Protein AF-A0A940ZGW1-F1 (afdb_monomer_lite)

pLDDT: mean 93.67, std 5.03, range [68.0, 98.69]

Radius of gyration: 16.58 Å; chains: 1; bounding box: 43×30×49 Å

Structure (mmCIF, N/CA/C/O backbone):
data_AF-A0A940ZGW1-F1
#
_entry.id   AF-A0A940ZGW1-F1
#
loop_
_atom_site.group_PDB
_atom_site.id
_atom_site.type_symbol
_atom_site.label_atom_id
_atom_site.label_alt_id
_atom_site.label_comp_id
_atom_site.label_asym_id
_atom_site.label_entity_id
_atom_site.label_seq_id
_atom_site.pdbx_PDB_ins_code
_atom_site.Cartn_x
_atom_site.Cartn_y
_atom_site.Cartn_z
_atom_site.occupancy
_atom_site.B_iso_or_equiv
_atom_site.auth_seq_id
_atom_site.auth_comp_id
_atom_site.auth_asym_id
_atom_site.auth_atom_id
_atom_site.pdbx_PDB_model_num
ATOM 1 N N . PHE A 1 1 ? 9.839 -11.900 -11.921 1.00 88.19 1 PHE A N 1
ATOM 2 C CA . PHE A 1 1 ? 10.481 -12.853 -12.839 1.00 88.19 1 PHE A CA 1
ATOM 3 C C . PHE A 1 1 ? 10.650 -12.202 -14.204 1.00 88.19 1 PHE A C 1
ATOM 5 O O . PHE A 1 1 ? 9.856 -11.330 -14.540 1.00 88.19 1 PHE A O 1
ATOM 12 N N . TYR A 1 2 ? 11.668 -12.594 -14.965 1.00 87.88 2 TYR A N 1
ATOM 13 C CA . TYR A 1 2 ? 11.857 -12.243 -16.372 1.00 87.88 2 TYR A CA 1
ATOM 14 C C . TYR A 1 2 ? 12.170 -13.531 -17.136 1.00 87.88 2 TYR A C 1
ATOM 16 O O . TYR A 1 2 ? 13.106 -14.232 -16.772 1.00 87.88 2 TYR A O 1
ATOM 24 N N . GLN A 1 3 ? 11.355 -13.870 -18.140 1.00 87.94 3 GLN A N 1
ATOM 25 C CA . GLN A 1 3 ? 11.478 -15.125 -18.903 1.00 87.94 3 GLN A CA 1
ATOM 26 C C . GLN A 1 3 ? 11.541 -16.389 -18.020 1.00 87.94 3 GLN A C 1
ATOM 28 O O . GLN A 1 3 ? 12.291 -17.315 -18.296 1.00 87.94 3 GLN A O 1
ATOM 33 N N . GLY A 1 4 ? 10.751 -16.420 -16.942 1.00 89.44 4 GLY A N 1
ATOM 34 C CA . GLY A 1 4 ? 10.716 -17.542 -15.996 1.00 89.44 4 GLY A CA 1
ATOM 35 C C . GLY A 1 4 ? 11.780 -17.493 -14.896 1.00 89.44 4 GLY A C 1
ATOM 36 O O . GLY A 1 4 ? 11.639 -18.198 -13.906 1.00 89.44 4 GLY A O 1
ATOM 37 N N . GLU A 1 5 ? 12.770 -16.603 -14.996 1.00 91.25 5 GLU A N 1
ATOM 38 C CA . GLU A 1 5 ? 13.859 -16.489 -14.022 1.00 91.25 5 GLU A CA 1
ATOM 39 C C . GLU A 1 5 ? 13.602 -15.395 -12.980 1.00 91.25 5 GLU A C 1
ATOM 41 O O . GLU A 1 5 ? 13.068 -14.317 -13.280 1.00 91.25 5 GLU A O 1
ATOM 46 N N . GLU A 1 6 ? 13.961 -15.655 -11.722 1.00 92.88 6 GLU A N 1
ATOM 47 C CA . GLU A 1 6 ? 13.802 -14.675 -10.649 1.00 92.88 6 GLU A CA 1
ATOM 48 C C . GLU A 1 6 ? 14.800 -13.520 -10.813 1.00 92.88 6 GLU A C 1
ATOM 50 O O . GLU A 1 6 ? 15.991 -13.705 -11.062 1.00 92.88 6 GLU A O 1
ATOM 55 N N . ILE A 1 7 ? 14.323 -12.289 -10.621 1.00 92.62 7 ILE A N 1
ATOM 56 C CA . ILE A 1 7 ? 15.190 -11.109 -10.632 1.00 92.62 7 ILE A CA 1
ATOM 57 C C . ILE A 1 7 ? 15.774 -10.943 -9.230 1.00 92.62 7 ILE A C 1
ATOM 59 O O . ILE A 1 7 ? 15.193 -10.276 -8.379 1.00 92.62 7 ILE A O 1
ATOM 63 N N . THR A 1 8 ? 16.935 -11.545 -8.998 1.00 93.19 8 THR A N 1
ATOM 64 C CA . THR A 1 8 ? 17.619 -11.537 -7.692 1.00 93.19 8 THR A CA 1
ATOM 65 C C . THR A 1 8 ? 18.518 -10.314 -7.489 1.00 93.19 8 THR A C 1
ATOM 67 O O . THR A 1 8 ? 18.792 -9.897 -6.362 1.00 93.19 8 THR A O 1
ATOM 70 N N . HIS A 1 9 ? 18.967 -9.688 -8.581 1.00 95.81 9 HIS A N 1
ATOM 71 C CA . HIS A 1 9 ? 19.810 -8.499 -8.525 1.00 95.81 9 HIS A CA 1
ATOM 72 C C . HIS A 1 9 ? 19.009 -7.303 -8.008 1.00 95.81 9 HIS A C 1
ATOM 74 O O . HIS A 1 9 ? 18.216 -6.701 -8.734 1.00 95.81 9 HIS A O 1
ATOM 80 N N . ARG A 1 10 ? 19.272 -6.909 -6.756 1.00 95.38 10 ARG A N 1
ATOM 81 C CA . ARG A 1 10 ? 18.545 -5.837 -6.058 1.00 95.38 10 ARG A CA 1
ATOM 82 C C . ARG A 1 10 ? 18.413 -4.557 -6.884 1.00 95.38 10 ARG A C 1
ATOM 84 O O . ARG A 1 10 ? 17.321 -4.020 -6.989 1.00 95.38 10 ARG A O 1
ATOM 91 N N . ARG A 1 11 ? 19.497 -4.059 -7.493 1.00 96.25 11 ARG A N 1
ATOM 92 C CA . ARG A 1 11 ? 19.443 -2.820 -8.298 1.00 96.25 11 ARG A CA 1
ATOM 93 C C . ARG A 1 11 ? 18.461 -2.933 -9.466 1.00 96.25 11 ARG A C 1
ATOM 95 O O . ARG A 1 11 ? 17.688 -2.007 -9.682 1.00 96.25 11 ARG A O 1
ATOM 102 N N . THR A 1 12 ? 18.457 -4.068 -10.159 1.00 95.00 12 THR A N 1
ATOM 103 C CA . THR A 1 12 ? 17.532 -4.358 -11.262 1.00 95.00 12 THR A CA 1
ATOM 104 C C . THR A 1 12 ? 16.092 -4.434 -10.766 1.00 95.00 12 THR A C 1
ATOM 106 O O . THR A 1 12 ? 15.214 -3.779 -11.319 1.00 95.00 12 THR A O 1
ATOM 109 N N . TYR A 1 13 ? 15.857 -5.159 -9.670 1.00 95.25 13 TYR A N 1
ATOM 110 C CA . TYR A 1 13 ? 14.538 -5.261 -9.049 1.00 95.25 13 TYR A CA 1
ATOM 111 C C . TYR A 1 13 ? 13.961 -3.889 -8.663 1.00 95.25 13 TYR A C 1
ATOM 113 O O . TYR A 1 13 ? 12.811 -3.579 -8.983 1.00 95.25 13 TYR A O 1
ATOM 121 N N . LEU A 1 14 ? 14.770 -3.049 -8.009 1.00 96.38 14 LEU A N 1
ATOM 122 C CA . LEU A 1 14 ? 14.368 -1.702 -7.606 1.00 96.38 14 LEU A CA 1
ATOM 123 C C . LEU A 1 14 ? 14.122 -0.805 -8.819 1.00 96.38 14 LEU A C 1
ATOM 125 O O . LEU A 1 14 ? 13.129 -0.082 -8.843 1.00 96.38 14 LEU A O 1
ATOM 129 N N . LEU A 1 15 ? 14.995 -0.864 -9.831 1.00 95.62 15 LEU A N 1
ATOM 130 C CA . LEU A 1 15 ? 14.827 -0.113 -11.073 1.00 95.62 15 LEU A CA 1
ATOM 131 C C . LEU A 1 15 ? 13.479 -0.439 -11.721 1.00 95.62 15 LEU A C 1
ATOM 133 O O . LEU A 1 15 ? 12.728 0.477 -12.044 1.00 95.62 15 LEU A O 1
ATOM 137 N N . TYR A 1 16 ? 13.152 -1.722 -11.872 1.00 95.31 16 TYR A N 1
ATOM 138 C CA . TYR A 1 16 ? 11.902 -2.133 -12.505 1.00 95.31 16 TYR A CA 1
ATOM 139 C C . TYR A 1 16 ? 10.687 -1.754 -11.663 1.00 95.31 16 TYR A C 1
ATOM 141 O O . TYR A 1 16 ? 9.755 -1.143 -12.176 1.00 95.31 16 TYR A O 1
ATOM 149 N N . SER A 1 17 ? 10.723 -2.024 -10.358 1.00 95.12 17 SER A N 1
ATOM 150 C CA . SER A 1 17 ? 9.599 -1.725 -9.461 1.00 95.12 17 SER A CA 1
ATOM 151 C C . SER A 1 17 ? 9.279 -0.225 -9.401 1.00 95.12 17 SER A C 1
ATOM 153 O O . SER A 1 17 ? 8.115 0.159 -9.314 1.00 95.12 17 SER A O 1
ATOM 155 N N . ARG A 1 18 ? 10.294 0.644 -9.495 1.00 95.75 18 ARG A N 1
ATOM 156 C CA . ARG A 1 18 ? 10.115 2.108 -9.482 1.00 95.75 18 ARG A CA 1
ATOM 157 C C . ARG A 1 18 ? 9.602 2.679 -10.800 1.00 95.75 18 ARG A C 1
ATOM 159 O O . ARG A 1 18 ? 9.078 3.785 -10.806 1.00 95.75 18 ARG A O 1
ATOM 166 N N . ASN A 1 19 ? 9.757 1.944 -11.897 1.00 96.31 19 ASN A N 1
ATOM 167 C CA . ASN A 1 19 ? 9.385 2.382 -13.243 1.00 96.31 19 ASN A CA 1
ATOM 168 C C . ASN A 1 19 ? 8.120 1.684 -13.767 1.00 96.31 19 ASN A C 1
ATOM 170 O O . ASN A 1 19 ? 7.855 1.670 -14.972 1.00 96.31 19 ASN A O 1
ATOM 174 N N . LEU A 1 20 ? 7.324 1.111 -12.862 1.00 96.56 20 LEU A N 1
ATOM 175 C CA . LEU A 1 20 ? 5.986 0.647 -13.189 1.00 96.56 20 LEU A CA 1
ATOM 176 C C . LEU A 1 20 ? 5.066 1.840 -13.480 1.00 96.56 20 LEU A C 1
ATOM 178 O O . LEU A 1 20 ? 5.086 2.861 -12.794 1.00 96.56 20 LEU A O 1
ATOM 182 N N . THR A 1 21 ? 4.222 1.698 -14.493 1.00 95.94 21 THR A N 1
ATOM 183 C CA . THR A 1 21 ? 3.215 2.676 -14.910 1.00 95.94 21 THR A CA 1
ATOM 184 C C . THR A 1 21 ? 1.953 1.959 -15.388 1.00 95.94 21 THR A C 1
ATOM 186 O O . THR A 1 21 ? 1.945 0.739 -15.554 1.00 95.94 21 THR A O 1
ATOM 189 N N . LEU A 1 22 ? 0.872 2.706 -15.586 1.00 94.38 22 LEU A N 1
ATOM 190 C CA . LEU A 1 22 ? -0.337 2.204 -16.226 1.00 94.38 22 LEU A CA 1
ATOM 191 C C . LEU A 1 22 ? -0.477 2.837 -17.607 1.00 94.38 22 LEU A C 1
ATOM 193 O O . LEU A 1 22 ? -0.156 4.010 -17.799 1.00 94.38 22 LEU A O 1
ATOM 197 N N . ASP A 1 23 ? -0.982 2.075 -18.568 1.00 92.50 23 ASP A N 1
ATOM 198 C CA . ASP A 1 23 ? -1.415 2.650 -19.838 1.00 92.50 23 ASP A CA 1
ATOM 199 C C . ASP A 1 23 ? -2.794 3.326 -19.729 1.00 92.50 23 ASP A C 1
ATOM 201 O O . ASP A 1 23 ? -3.467 3.262 -18.699 1.00 92.50 23 ASP A O 1
ATOM 205 N N . GLY A 1 24 ? -3.261 3.940 -20.822 1.00 89.69 24 GLY A N 1
ATOM 206 C CA . GLY A 1 24 ? -4.580 4.588 -20.875 1.00 89.69 24 GLY A CA 1
ATOM 207 C C . GLY A 1 24 ? -5.779 3.646 -20.682 1.00 89.69 24 GLY A C 1
ATOM 208 O O . GLY A 1 24 ? -6.912 4.111 -20.626 1.00 89.69 24 GLY A O 1
ATOM 209 N N . LYS A 1 25 ? -5.551 2.329 -20.589 1.00 91.38 25 LYS A N 1
ATOM 210 C CA . LYS A 1 25 ? -6.560 1.303 -20.291 1.00 91.38 25 LYS A CA 1
ATOM 211 C C . LYS A 1 25 ? -6.369 0.691 -18.895 1.00 91.38 25 LYS A C 1
ATOM 213 O O . LYS A 1 25 ? -7.050 -0.277 -18.573 1.00 91.38 25 LYS A O 1
ATOM 218 N N . GLY A 1 26 ? -5.452 1.219 -18.080 1.00 89.38 26 GLY A N 1
ATOM 219 C CA . GLY A 1 26 ? -5.166 0.724 -16.733 1.00 89.38 26 GLY A CA 1
ATOM 220 C C . GLY A 1 26 ? -4.325 -0.556 -16.684 1.00 89.38 26 GLY A C 1
ATOM 221 O O . GLY A 1 26 ? -4.274 -1.200 -15.639 1.00 89.38 26 GLY A O 1
ATOM 222 N N . ARG A 1 27 ? -3.675 -0.957 -17.784 1.00 92.25 27 ARG A N 1
ATOM 223 C CA . ARG A 1 27 ? -2.804 -2.145 -17.821 1.00 92.25 27 ARG A CA 1
ATOM 224 C C . ARG A 1 27 ? -1.410 -1.796 -17.317 1.00 92.25 27 ARG A C 1
ATOM 226 O O . ARG A 1 27 ? -0.873 -0.752 -17.680 1.00 92.25 27 ARG A O 1
ATOM 233 N N . LEU A 1 28 ? -0.822 -2.689 -16.523 1.00 95.38 28 LEU A N 1
ATOM 234 C CA . LEU A 1 28 ? 0.498 -2.488 -15.937 1.00 95.38 28 LEU A CA 1
ATOM 235 C C . LEU A 1 28 ? 1.614 -2.640 -16.972 1.00 95.38 28 LEU A C 1
ATOM 237 O O . LEU A 1 28 ? 1.702 -3.646 -17.683 1.00 95.38 28 LEU A O 1
ATOM 241 N N . LEU A 1 29 ? 2.488 -1.642 -17.006 1.00 96.19 29 LEU A N 1
ATOM 242 C CA . LEU A 1 29 ? 3.665 -1.581 -17.856 1.00 96.19 29 LEU A CA 1
ATOM 243 C C . LEU A 1 29 ? 4.905 -1.279 -17.015 1.00 96.19 29 LEU A C 1
ATOM 245 O O . LEU A 1 29 ? 4.830 -0.543 -16.036 1.00 96.19 29 LEU A O 1
ATOM 249 N N . LEU A 1 30 ? 6.054 -1.782 -17.442 1.00 96.12 30 LEU A N 1
ATOM 250 C CA . LEU A 1 30 ? 7.362 -1.257 -17.065 1.00 96.12 30 LEU A CA 1
ATOM 251 C C . LEU A 1 30 ? 7.826 -0.326 -18.188 1.00 96.12 30 LEU A C 1
ATOM 253 O O . LEU A 1 30 ? 7.878 -0.753 -19.341 1.00 96.12 30 LEU A O 1
ATOM 257 N N . ARG A 1 31 ? 8.165 0.926 -17.858 1.00 95.88 31 ARG A N 1
ATOM 258 C CA . ARG A 1 31 ? 8.658 1.924 -18.821 1.00 95.88 31 ARG A CA 1
ATOM 259 C C . ARG A 1 31 ? 10.069 2.378 -18.463 1.00 95.88 31 ARG A C 1
ATOM 261 O O . ARG A 1 31 ? 10.263 3.037 -17.448 1.00 95.88 31 ARG A O 1
ATOM 268 N N . LEU A 1 32 ? 11.045 2.094 -19.321 1.00 94.31 32 LEU A N 1
ATOM 269 C CA . LEU A 1 32 ? 12.434 2.533 -19.166 1.00 94.31 32 LEU A CA 1
ATOM 270 C C . LEU A 1 32 ? 12.840 3.385 -20.371 1.00 9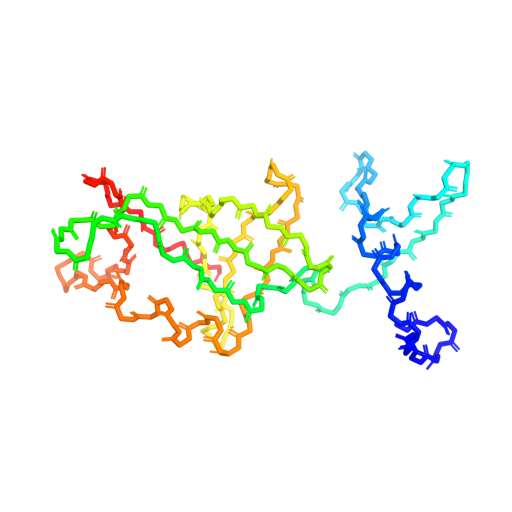4.31 32 LEU A C 1
ATOM 272 O O . LEU A 1 32 ? 13.138 2.882 -21.452 1.00 94.31 32 LEU A O 1
ATOM 276 N N . GLY A 1 33 ? 12.831 4.708 -20.200 1.00 91.25 33 GLY A N 1
ATOM 277 C CA . GLY A 1 33 ? 13.078 5.633 -21.306 1.00 91.25 33 GLY A CA 1
ATOM 278 C C . GLY A 1 33 ? 12.022 5.484 -22.405 1.00 91.25 33 GLY A C 1
ATOM 279 O O . GLY A 1 33 ? 10.861 5.824 -22.188 1.00 91.25 33 GLY A O 1
ATOM 280 N N . LYS A 1 34 ? 12.433 4.997 -23.583 1.00 91.38 34 LYS A N 1
ATOM 281 C CA . LYS A 1 34 ? 11.542 4.736 -24.731 1.00 91.38 34 LYS A CA 1
ATOM 282 C C . LYS A 1 34 ? 11.028 3.294 -24.788 1.00 91.38 34 LYS A C 1
ATOM 284 O O . LYS A 1 34 ? 10.175 2.999 -25.618 1.00 91.38 34 LYS A O 1
ATOM 289 N N . GLU A 1 35 ? 11.564 2.405 -23.956 1.00 92.94 35 GLU A N 1
ATOM 290 C CA . GLU A 1 35 ? 11.172 1.000 -23.928 1.00 92.94 35 GLU A CA 1
ATOM 291 C C . GLU A 1 35 ? 9.984 0.797 -22.990 1.00 92.94 35 GLU A C 1
ATOM 293 O O . GLU A 1 35 ? 9.951 1.330 -21.878 1.00 92.94 35 GLU A O 1
ATOM 298 N N . GLU A 1 36 ? 9.017 -0.002 -23.436 1.00 94.31 36 GLU A N 1
ATOM 299 C CA . GLU A 1 36 ? 7.855 -0.399 -22.648 1.00 94.31 36 GLU A CA 1
ATOM 300 C C . GLU A 1 36 ? 7.625 -1.902 -22.774 1.00 94.31 36 GLU A C 1
ATOM 302 O O . GLU A 1 36 ? 7.626 -2.452 -23.878 1.00 94.31 36 GLU A O 1
ATOM 307 N N . CYS A 1 37 ? 7.366 -2.569 -21.652 1.00 93.38 37 CYS A N 1
ATOM 308 C CA . CYS A 1 37 ? 6.932 -3.960 -21.649 1.00 93.38 37 CYS A CA 1
ATOM 309 C C . CYS A 1 37 ? 5.752 -4.172 -20.699 1.00 93.38 37 CYS A C 1
ATOM 311 O O . CYS A 1 37 ? 5.596 -3.477 -19.694 1.00 93.38 37 CYS A O 1
ATOM 313 N N . ARG A 1 38 ? 4.885 -5.131 -21.039 1.00 93.75 38 ARG A N 1
ATOM 314 C CA . ARG A 1 38 ? 3.765 -5.512 -20.173 1.00 93.75 38 ARG A CA 1
ATOM 315 C C . ARG A 1 38 ? 4.279 -6.302 -18.983 1.00 93.75 38 ARG A C 1
ATOM 317 O O . ARG A 1 38 ? 5.151 -7.152 -19.137 1.00 93.75 38 ARG A O 1
ATOM 324 N N . VAL A 1 39 ? 3.691 -6.033 -17.824 1.00 94.56 39 VAL A N 1
ATOM 325 C CA . VAL A 1 39 ? 4.012 -6.735 -16.584 1.00 94.56 39 VAL A CA 1
ATOM 326 C C . VAL A 1 39 ? 2.762 -7.439 -16.088 1.00 94.56 39 VAL A C 1
ATOM 328 O O . VAL A 1 39 ? 1.711 -6.822 -15.915 1.00 94.56 39 VAL A O 1
ATOM 331 N N . GLU A 1 40 ? 2.890 -8.737 -15.856 1.00 92.88 40 GLU A N 1
ATOM 332 C CA . GLU A 1 40 ? 1.863 -9.536 -15.201 1.00 92.88 40 GLU A CA 1
ATOM 333 C C . GLU A 1 40 ? 2.071 -9.504 -13.687 1.00 92.88 40 GLU A C 1
ATOM 335 O O . GLU A 1 40 ? 3.201 -9.495 -13.193 1.00 92.88 40 GLU A O 1
ATOM 340 N N . VAL A 1 41 ? 0.966 -9.457 -12.946 1.00 91.56 41 VAL A N 1
ATOM 341 C CA . VAL A 1 41 ? 0.959 -9.398 -11.484 1.00 91.56 41 VAL A CA 1
ATOM 342 C C . VAL A 1 41 ? -0.048 -10.403 -10.965 1.00 91.56 41 VAL A C 1
ATOM 344 O O . VAL A 1 41 ? -1.204 -10.386 -11.375 1.00 91.56 41 VAL A O 1
ATOM 347 N N . GLU A 1 42 ? 0.392 -11.240 -10.031 1.00 89.69 42 GLU A N 1
ATOM 348 C CA . GLU A 1 42 ? -0.465 -12.251 -9.407 1.00 89.69 42 GLU A CA 1
ATOM 349 C C . GLU A 1 42 ? -1.495 -11.646 -8.440 1.00 89.69 42 GLU A C 1
ATOM 351 O O . GLU A 1 42 ? -2.621 -12.126 -8.362 1.00 89.69 42 GLU A O 1
ATOM 356 N N . ASP A 1 43 ? -1.114 -10.604 -7.692 1.00 92.25 43 ASP A N 1
ATOM 357 C CA . ASP A 1 43 ? -1.950 -10.003 -6.641 1.00 92.25 43 ASP A CA 1
ATOM 358 C C . ASP A 1 43 ? -1.883 -8.466 -6.663 1.00 92.25 43 ASP A C 1
ATOM 360 O O . ASP A 1 43 ? -2.807 -7.787 -7.109 1.00 92.25 43 ASP A O 1
ATOM 364 N N . ALA A 1 44 ? -0.748 -7.894 -6.250 1.00 94.44 44 ALA A N 1
ATOM 365 C CA . ALA A 1 44 ? -0.520 -6.453 -6.272 1.00 94.44 44 ALA A CA 1
ATOM 366 C C . ALA A 1 44 ? 0.907 -6.126 -6.740 1.00 94.44 44 ALA A C 1
ATOM 368 O O . ALA A 1 44 ? 1.844 -6.827 -6.347 1.00 94.44 44 ALA A O 1
ATOM 369 N N . PRO A 1 45 ? 1.098 -5.062 -7.547 1.00 95.56 45 PRO A N 1
ATOM 370 C CA . PRO A 1 45 ? 2.419 -4.668 -8.044 1.00 95.56 45 PRO A CA 1
ATOM 371 C C . PRO A 1 45 ? 3.347 -4.179 -6.927 1.00 95.56 45 PRO A C 1
ATOM 373 O O . PRO A 1 45 ? 4.567 -4.279 -7.049 1.00 95.56 45 PRO A O 1
ATOM 376 N N . TYR A 1 46 ? 2.770 -3.674 -5.833 1.00 97.94 46 TYR A N 1
ATOM 377 C CA . TYR A 1 46 ? 3.508 -3.206 -4.667 1.00 97.94 46 TYR A CA 1
ATOM 378 C C . TYR A 1 46 ? 3.154 -4.004 -3.417 1.00 97.94 46 TYR A C 1
ATOM 380 O O . TYR A 1 46 ? 2.030 -4.481 -3.232 1.00 97.94 46 TYR A O 1
ATOM 388 N N . ILE A 1 47 ? 4.138 -4.113 -2.528 1.00 98.00 47 ILE A N 1
ATOM 389 C CA . ILE A 1 47 ? 3.995 -4.742 -1.219 1.00 98.00 47 ILE A CA 1
ATOM 390 C C . ILE A 1 47 ? 4.447 -3.744 -0.159 1.00 98.00 47 ILE A C 1
ATOM 392 O O . ILE A 1 47 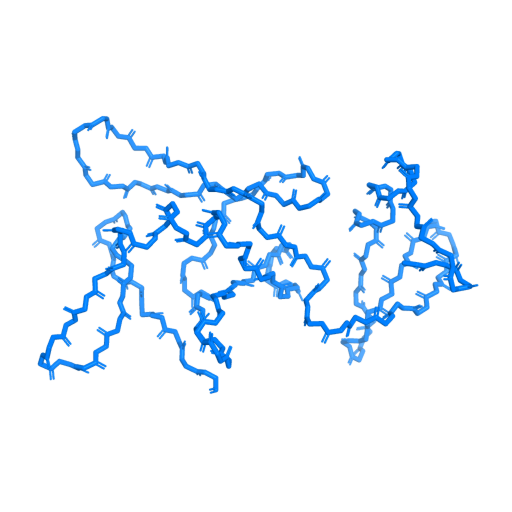? 5.595 -3.303 -0.179 1.00 98.00 47 ILE A O 1
ATOM 396 N N . VAL A 1 48 ? 3.577 -3.447 0.804 1.00 98.62 48 VAL A N 1
ATOM 397 C CA . VAL A 1 48 ? 3.948 -2.717 2.020 1.00 98.62 48 VAL A CA 1
ATOM 398 C C . VAL A 1 48 ? 4.762 -3.659 2.907 1.00 98.62 48 VAL A C 1
ATOM 400 O O . VAL A 1 48 ? 4.258 -4.656 3.437 1.00 98.62 48 VAL A O 1
ATOM 403 N N . LYS A 1 49 ? 6.055 -3.374 3.032 1.00 98.44 49 LYS A N 1
ATOM 404 C CA . LYS A 1 49 ? 7.029 -4.158 3.799 1.00 98.44 49 LYS A CA 1
ATOM 405 C C . LYS A 1 49 ? 7.023 -3.797 5.279 1.00 98.44 49 LYS A C 1
ATOM 407 O O . LYS A 1 49 ? 7.184 -4.694 6.097 1.00 98.44 49 LYS A O 1
ATOM 412 N N . SER A 1 50 ? 6.812 -2.526 5.600 1.00 98.44 50 SER A N 1
ATOM 413 C CA . SER A 1 50 ? 6.694 -2.024 6.970 1.00 98.44 50 SER A CA 1
ATOM 414 C C . SER A 1 50 ? 5.812 -0.781 7.004 1.00 98.44 50 SER A C 1
ATOM 416 O O . SER A 1 50 ? 5.564 -0.170 5.961 1.00 98.44 50 SER A O 1
ATOM 418 N N . VAL A 1 51 ? 5.373 -0.413 8.201 1.00 98.00 51 VAL A N 1
ATOM 419 C CA . VAL A 1 51 ? 4.734 0.868 8.495 1.00 98.00 51 VAL A CA 1
ATOM 420 C C . VAL A 1 51 ? 5.514 1.560 9.604 1.00 98.00 51 VAL A C 1
ATOM 422 O O . VAL A 1 51 ? 5.925 0.902 10.557 1.00 98.00 51 VAL A O 1
ATOM 425 N N . ASP A 1 52 ? 5.715 2.863 9.466 1.00 97.00 52 ASP A N 1
ATOM 426 C CA . ASP A 1 52 ? 6.321 3.713 10.485 1.00 97.00 52 ASP A CA 1
ATOM 427 C C . ASP A 1 52 ? 5.284 4.737 10.952 1.00 97.00 52 ASP A C 1
ATOM 429 O O . ASP A 1 52 ? 4.594 5.369 10.150 1.00 97.00 52 ASP A O 1
ATOM 433 N N . PHE A 1 53 ? 5.136 4.867 12.265 1.00 95.31 53 PHE A N 1
ATOM 434 C CA . PHE A 1 53 ? 4.097 5.680 12.883 1.00 95.31 53 PHE A CA 1
ATOM 435 C C . PHE A 1 53 ? 4.598 7.102 13.124 1.00 95.31 53 PHE A C 1
ATOM 437 O O . PHE A 1 53 ? 5.673 7.303 13.682 1.00 95.31 53 PHE A O 1
ATOM 444 N N . ILE A 1 54 ? 3.801 8.092 12.726 1.00 94.81 54 ILE A N 1
ATOM 445 C CA . ILE A 1 54 ? 4.109 9.510 12.907 1.00 94.81 54 ILE A CA 1
ATOM 446 C C . ILE A 1 54 ? 3.181 10.065 13.978 1.00 94.81 54 ILE A C 1
ATOM 448 O O . ILE A 1 54 ? 1.958 9.981 13.857 1.00 94.81 54 ILE A O 1
ATOM 452 N N . GLY A 1 55 ? 3.749 10.674 15.012 1.00 89.38 55 GLY A N 1
ATOM 453 C CA . GLY A 1 55 ? 3.001 11.291 16.100 1.00 89.38 55 GLY A CA 1
ATOM 454 C C . GLY A 1 55 ? 3.826 11.356 17.384 1.00 89.38 55 GLY A C 1
ATOM 455 O O . GLY A 1 55 ? 4.957 10.877 17.410 1.00 89.38 55 GLY A O 1
ATOM 456 N N . PRO A 1 56 ? 3.284 11.970 18.443 1.00 84.06 56 PRO A N 1
ATOM 457 C CA . PRO A 1 56 ? 3.925 11.963 19.751 1.00 84.06 56 PRO A CA 1
ATOM 458 C C . PRO A 1 56 ? 3.911 10.553 20.362 1.00 84.06 56 PRO A C 1
ATOM 460 O O . PRO A 1 56 ? 2.943 9.817 20.179 1.00 84.06 56 PRO A O 1
ATOM 463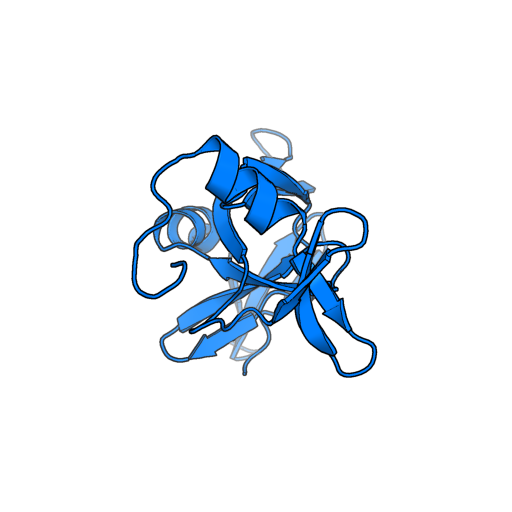 N N . ASP A 1 57 ? 4.916 10.223 21.181 1.00 77.06 57 ASP A N 1
ATOM 464 C CA . ASP A 1 57 ? 4.992 8.947 21.924 1.00 77.06 57 ASP A CA 1
ATOM 465 C C . ASP A 1 57 ? 3.736 8.671 22.766 1.00 77.06 57 ASP A C 1
ATOM 467 O O . ASP A 1 57 ? 3.361 7.527 23.022 1.00 77.06 57 ASP A O 1
ATOM 471 N N . ARG A 1 58 ? 3.087 9.746 23.225 1.00 71.12 58 ARG A N 1
ATOM 472 C CA . ARG A 1 58 ? 1.821 9.723 23.955 1.00 71.12 58 ARG A CA 1
ATOM 473 C C . ARG A 1 58 ? 0.854 10.699 23.301 1.00 71.12 58 ARG A C 1
ATOM 475 O O . ARG A 1 58 ? 0.930 11.904 23.525 1.00 71.12 58 ARG A O 1
ATOM 482 N N . GLY A 1 59 ? -0.055 10.180 22.488 1.00 76.06 59 GLY A N 1
ATOM 483 C CA . GLY A 1 59 ? -1.110 10.966 21.858 1.00 76.06 59 GLY A CA 1
ATOM 484 C C . GLY A 1 59 ? -1.684 10.283 20.620 1.00 76.06 59 GLY A C 1
ATOM 485 O O . GLY A 1 59 ? -1.295 9.160 20.296 1.00 76.06 59 GLY A O 1
ATOM 486 N N . PRO A 1 60 ? -2.637 10.935 19.935 1.00 83.31 60 PRO A N 1
ATOM 487 C CA . PRO A 1 60 ? -3.237 10.374 18.739 1.00 83.31 60 PRO A CA 1
ATOM 488 C C . PRO A 1 60 ? -2.204 10.293 17.617 1.00 83.31 60 PRO A C 1
ATOM 490 O O . PRO A 1 60 ? -1.458 11.245 17.366 1.00 83.31 60 PRO A O 1
ATOM 493 N N . LEU A 1 61 ? -2.213 9.162 16.917 1.00 90.06 61 LEU A N 1
ATOM 494 C CA . LEU A 1 61 ? -1.419 8.945 15.720 1.00 90.06 61 LEU A CA 1
ATOM 495 C C . LEU A 1 61 ? -1.745 10.022 14.675 1.00 90.06 61 LEU A C 1
ATOM 497 O O . LEU A 1 61 ? -2.916 10.276 14.391 1.00 90.06 61 LEU A O 1
ATOM 501 N N . LYS A 1 62 ? -0.716 10.668 14.123 1.00 94.69 62 LYS A N 1
ATOM 502 C CA . LYS A 1 62 ? -0.831 11.779 13.163 1.00 94.69 62 LYS A CA 1
ATOM 503 C C . LYS A 1 62 ? -0.682 11.338 11.717 1.00 94.69 62 LYS A C 1
ATOM 505 O O . LYS A 1 62 ? -1.287 11.927 10.830 1.00 94.69 62 LYS A O 1
ATOM 510 N N . GLY A 1 63 ? 0.099 10.296 11.479 1.00 95.94 63 GLY A N 1
ATOM 511 C CA . GLY A 1 63 ? 0.338 9.767 10.147 1.00 95.94 63 GLY A CA 1
ATOM 512 C C . GLY A 1 63 ? 0.939 8.374 10.208 1.00 95.94 63 GLY A C 1
ATOM 513 O O . GLY A 1 63 ? 1.332 7.893 11.270 1.00 95.94 63 GLY A O 1
ATOM 514 N N . ILE A 1 64 ? 0.996 7.731 9.050 1.00 97.75 64 ILE A N 1
ATOM 515 C CA . ILE A 1 64 ? 1.658 6.445 8.869 1.00 97.75 64 ILE A CA 1
ATOM 516 C C . ILE A 1 64 ? 2.431 6.536 7.566 1.00 97.75 64 ILE A C 1
ATOM 518 O O . ILE A 1 64 ? 1.822 6.793 6.531 1.00 97.75 64 ILE A O 1
ATOM 522 N N . ASP A 1 65 ? 3.735 6.303 7.612 1.00 98.25 65 ASP A N 1
ATOM 523 C CA . ASP A 1 65 ? 4.556 6.146 6.418 1.00 98.25 65 ASP A CA 1
ATOM 524 C C . ASP A 1 65 ? 4.676 4.670 6.060 1.00 98.25 65 ASP A C 1
ATOM 526 O O . ASP A 1 65 ? 4.907 3.805 6.907 1.00 98.25 65 ASP A O 1
ATOM 530 N N . LEU A 1 66 ? 4.521 4.373 4.777 1.00 98.69 66 LEU A N 1
ATOM 531 C CA . LEU A 1 66 ? 4.660 3.036 4.223 1.00 98.69 66 LEU A CA 1
ATOM 532 C C . LEU A 1 66 ? 6.083 2.852 3.712 1.00 98.69 66 LEU A C 1
ATOM 534 O O . LEU A 1 66 ? 6.563 3.678 2.943 1.00 98.69 66 LEU A O 1
ATOM 538 N N . LEU A 1 67 ? 6.731 1.740 4.059 1.00 98.69 67 LEU A N 1
ATOM 539 C CA . LEU A 1 67 ? 7.925 1.269 3.357 1.00 98.69 67 LEU A CA 1
ATOM 540 C C . LEU A 1 67 ? 7.506 0.235 2.313 1.00 98.69 67 LEU A C 1
ATOM 542 O O . LEU A 1 67 ? 6.990 -0.827 2.668 1.00 98.69 67 LEU A O 1
ATOM 546 N N . LEU A 1 68 ? 7.742 0.520 1.034 1.00 98.56 68 LEU A N 1
ATOM 547 C CA . LEU A 1 68 ? 7.376 -0.371 -0.068 1.00 98.56 68 LEU A CA 1
ATOM 548 C C . LEU A 1 68 ? 8.509 -1.342 -0.430 1.00 98.56 68 LEU A C 1
ATOM 550 O O . LEU A 1 68 ? 9.662 -1.181 -0.030 1.00 98.56 68 LEU A O 1
ATOM 554 N N . ASN A 1 69 ? 8.185 -2.372 -1.212 1.00 97.31 69 ASN A N 1
ATOM 555 C CA . ASN A 1 69 ? 9.144 -3.358 -1.719 1.00 97.31 69 ASN A CA 1
ATOM 556 C C . ASN A 1 69 ? 10.250 -2.745 -2.582 1.00 97.31 69 ASN A C 1
ATOM 558 O O . ASN A 1 69 ? 11.347 -3.289 -2.630 1.00 97.31 69 ASN A O 1
ATOM 562 N N . ASP A 1 70 ? 9.986 -1.607 -3.219 1.00 97.06 70 ASP A N 1
ATOM 563 C CA . ASP A 1 70 ? 10.974 -0.852 -3.988 1.00 97.06 70 ASP A CA 1
ATOM 564 C C . ASP A 1 70 ? 11.794 0.141 -3.140 1.00 97.06 70 ASP A C 1
ATOM 566 O O . ASP A 1 70 ? 12.513 0.994 -3.679 1.00 97.06 70 ASP A O 1
ATOM 570 N N . GLU A 1 71 ? 11.678 0.014 -1.815 1.00 97.56 71 GLU A N 1
ATOM 571 C CA . GLU A 1 71 ? 12.361 0.783 -0.770 1.00 97.56 71 GLU A CA 1
ATOM 572 C C . GLU A 1 71 ? 12.023 2.266 -0.736 1.00 97.56 71 GLU A C 1
ATOM 574 O O . GLU A 1 71 ? 12.665 3.042 -0.028 1.00 97.56 71 GLU A O 1
ATOM 579 N N . THR A 1 72 ? 11.014 2.678 -1.493 1.00 97.81 72 THR A N 1
ATOM 580 C CA . THR A 1 72 ? 10.488 4.026 -1.357 1.00 97.81 72 THR A CA 1
ATOM 581 C C . THR A 1 72 ? 9.570 4.124 -0.148 1.00 97.81 72 THR A C 1
ATOM 583 O O . THR A 1 72 ? 9.023 3.128 0.340 1.00 97.81 72 THR A O 1
ATOM 586 N N . ARG A 1 73 ? 9.445 5.357 0.341 1.00 98.06 73 ARG A N 1
ATOM 587 C CA . ARG A 1 73 ? 8.578 5.725 1.450 1.00 98.06 73 ARG A CA 1
ATOM 588 C C . ARG A 1 73 ? 7.542 6.717 0.962 1.00 98.06 73 ARG A C 1
ATOM 590 O O . ARG A 1 73 ? 7.880 7.632 0.213 1.00 98.06 73 ARG A O 1
ATOM 597 N N . GLU A 1 74 ? 6.301 6.521 1.372 1.00 98.12 74 GLU A N 1
ATOM 598 C CA . GLU A 1 74 ? 5.217 7.463 1.110 1.00 98.12 74 GLU A CA 1
ATOM 599 C C . GLU A 1 74 ? 4.140 7.362 2.195 1.00 98.12 74 GLU A C 1
ATOM 601 O O . GLU A 1 74 ? 3.969 6.285 2.777 1.00 98.12 74 GLU A O 1
ATOM 606 N N . PRO A 1 75 ? 3.409 8.455 2.472 1.00 97.88 75 PRO A N 1
ATOM 607 C CA . PRO A 1 75 ? 2.354 8.440 3.471 1.00 97.88 75 PRO A CA 1
ATOM 608 C C . PRO A 1 75 ? 1.207 7.524 3.039 1.00 97.88 75 PRO A C 1
ATOM 610 O O . PRO A 1 75 ? 0.769 7.531 1.884 1.00 97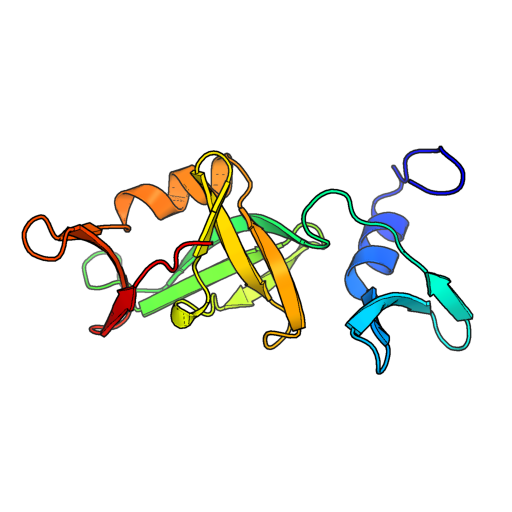.88 75 PRO A O 1
ATOM 613 N N . LEU A 1 76 ? 0.674 6.764 3.992 1.00 98.06 76 LEU A N 1
ATOM 614 C CA . LEU A 1 76 ? -0.542 5.984 3.820 1.00 98.06 76 LEU A CA 1
ATOM 615 C C . LEU A 1 76 ? -1.703 6.909 3.449 1.00 98.06 76 LEU A C 1
ATOM 617 O O . LEU A 1 76 ? -1.950 7.914 4.112 1.00 98.06 76 LEU A O 1
ATOM 621 N N . GLN A 1 77 ? -2.480 6.510 2.442 1.00 97.00 77 GLN A N 1
ATOM 622 C CA . GLN A 1 77 ? -3.793 7.087 2.164 1.00 97.00 77 GLN A CA 1
ATOM 623 C C . GLN A 1 77 ? -4.865 6.257 2.890 1.00 97.00 77 GLN A C 1
ATOM 625 O O . GLN A 1 77 ? -5.337 5.258 2.337 1.00 97.00 77 GLN A O 1
ATOM 630 N N . PRO A 1 78 ? -5.266 6.617 4.122 1.00 96.00 78 PRO A N 1
ATOM 631 C CA . PRO A 1 78 ? -6.077 5.745 4.975 1.00 96.00 78 PRO A CA 1
ATOM 632 C C . PRO A 1 78 ? -7.480 5.487 4.410 1.00 96.00 78 PRO A C 1
ATOM 634 O O . PRO A 1 78 ? -8.014 4.398 4.582 1.00 96.00 78 PRO A O 1
ATOM 637 N N . ALA A 1 79 ? -8.039 6.430 3.643 1.00 96.44 79 ALA A N 1
ATOM 638 C CA . ALA A 1 79 ? -9.325 6.272 2.956 1.00 96.44 79 ALA A CA 1
ATOM 639 C C . ALA A 1 79 ? -9.326 5.173 1.875 1.00 96.44 79 ALA A C 1
ATOM 641 O O . ALA A 1 79 ? -10.381 4.799 1.372 1.00 96.44 79 ALA A O 1
ATOM 642 N N . THR A 1 80 ? -8.148 4.675 1.494 1.00 97.00 80 THR A N 1
ATOM 643 C CA . THR A 1 80 ? -7.986 3.630 0.476 1.00 97.00 80 THR A CA 1
ATOM 644 C C . THR A 1 80 ? -7.759 2.244 1.074 1.00 97.00 80 THR A C 1
ATOM 646 O O . THR A 1 80 ? -7.593 1.281 0.322 1.00 97.00 80 THR A O 1
ATOM 649 N N . LEU A 1 81 ? -7.720 2.134 2.409 1.00 96.94 81 LEU A N 1
ATOM 650 C CA . LEU A 1 81 ? -7.562 0.855 3.086 1.00 96.94 81 LEU A CA 1
ATOM 651 C C . LEU A 1 81 ? -8.745 -0.055 2.773 1.00 96.94 81 LEU A C 1
ATOM 653 O O . LEU A 1 81 ? -9.903 0.314 2.968 1.00 96.94 81 LEU A O 1
ATOM 657 N N . LYS A 1 82 ? -8.440 -1.269 2.325 1.00 95.44 82 LYS A N 1
ATOM 658 C CA . LYS A 1 82 ? -9.440 -2.294 2.047 1.00 95.44 82 LYS A CA 1
ATOM 659 C C . LYS A 1 82 ? -8.992 -3.653 2.557 1.00 95.44 82 LYS A C 1
ATOM 661 O O . LYS A 1 82 ? -7.810 -3.991 2.484 1.00 95.44 82 LYS A O 1
ATOM 666 N N . VAL A 1 83 ? -9.942 -4.439 3.041 1.00 93.69 83 VAL A N 1
ATOM 667 C CA . VAL A 1 83 ? -9.745 -5.852 3.355 1.00 93.69 83 VAL A CA 1
ATOM 668 C C . VAL A 1 83 ? -10.231 -6.657 2.160 1.00 93.69 83 VAL A C 1
ATOM 670 O O . VAL A 1 83 ? -11.418 -6.667 1.850 1.00 93.69 83 VAL A O 1
ATOM 673 N N . GLY A 1 84 ? -9.286 -7.292 1.473 1.00 90.38 84 GLY A N 1
ATOM 674 C CA . GLY A 1 84 ? -9.571 -8.198 0.371 1.00 90.38 84 GLY A CA 1
ATOM 675 C C . GLY A 1 84 ? -9.817 -9.627 0.848 1.00 90.38 84 GLY A C 1
ATOM 676 O O . GLY A 1 84 ? -9.955 -9.926 2.041 1.00 90.38 84 GLY A O 1
ATOM 677 N N . LYS A 1 85 ? -9.813 -10.556 -0.109 1.00 85.00 85 LYS A N 1
ATOM 678 C CA . LYS A 1 85 ? -9.992 -11.990 0.158 1.00 85.00 85 LYS A CA 1
ATOM 679 C C . LYS A 1 85 ? -8.954 -12.504 1.161 1.00 85.00 85 LYS A C 1
ATOM 681 O O . LYS A 1 85 ? -7.809 -12.057 1.186 1.00 85.00 85 LYS A O 1
ATOM 686 N N . LYS A 1 86 ? -9.350 -13.495 1.969 1.00 86.62 86 LYS A N 1
ATOM 687 C CA . LYS A 1 86 ? -8.498 -14.119 3.004 1.00 86.62 86 LYS A CA 1
ATOM 688 C C . LYS A 1 86 ? -7.935 -13.115 4.029 1.00 86.62 86 LYS A C 1
ATOM 690 O O . LYS A 1 86 ? -6.874 -13.362 4.594 1.00 86.62 86 LYS A O 1
ATOM 695 N N . ASN A 1 87 ? -8.638 -12.004 4.269 1.00 85.44 87 ASN A N 1
ATOM 696 C CA . ASN A 1 87 ? -8.243 -10.937 5.195 1.00 85.44 87 ASN A CA 1
ATOM 697 C C . ASN A 1 87 ? -6.906 -10.260 4.850 1.00 85.44 87 ASN A C 1
ATOM 699 O O . ASN A 1 87 ? -6.219 -9.750 5.736 1.00 85.44 87 ASN A O 1
ATOM 703 N N . VAL A 1 88 ? -6.517 -10.246 3.571 1.00 92.50 88 VAL A N 1
ATOM 704 C CA . VAL A 1 88 ? -5.332 -9.499 3.137 1.00 92.50 88 VAL A CA 1
ATOM 705 C C . VAL A 1 88 ? -5.677 -8.012 3.107 1.00 92.50 88 VAL A C 1
ATOM 707 O O . VAL A 1 88 ? -6.656 -7.604 2.484 1.00 92.50 88 VAL A O 1
ATOM 710 N N . LEU A 1 89 ? -4.878 -7.198 3.796 1.00 96.62 89 LEU A N 1
ATOM 711 C CA . LEU A 1 89 ? -5.041 -5.749 3.801 1.00 96.62 89 LEU A CA 1
ATOM 712 C C . LEU A 1 89 ? -4.368 -5.143 2.567 1.00 96.62 89 LEU A C 1
ATOM 714 O O . LEU A 1 89 ? -3.244 -5.515 2.222 1.00 96.62 89 LEU A O 1
ATOM 718 N N . TYR A 1 90 ? -5.032 -4.181 1.937 1.00 97.88 90 TYR A N 1
ATOM 719 C CA . TYR A 1 90 ? -4.504 -3.409 0.820 1.00 97.88 90 TYR A CA 1
ATOM 720 C C . TYR A 1 90 ? -4.709 -1.914 1.046 1.00 97.88 90 TYR A C 1
ATOM 722 O O . TYR A 1 90 ? -5.582 -1.500 1.804 1.00 97.88 90 TYR A O 1
ATOM 730 N N . CYS A 1 91 ? -3.927 -1.107 0.340 1.00 97.88 91 CYS A N 1
ATOM 731 C CA . CYS A 1 91 ? -4.141 0.329 0.180 1.00 97.88 91 CYS A CA 1
ATOM 732 C C . CYS A 1 91 ? -3.795 0.749 -1.252 1.00 97.88 91 CYS A C 1
ATOM 734 O O . CYS A 1 91 ? -3.377 -0.078 -2.072 1.00 97.88 91 CYS A O 1
ATOM 736 N N . ARG A 1 92 ? -3.959 2.036 -1.565 1.00 97.94 92 ARG A N 1
ATOM 737 C CA . ARG A 1 92 ? -3.452 2.619 -2.806 1.00 97.94 92 ARG A CA 1
ATOM 738 C C . ARG A 1 92 ? -2.171 3.409 -2.551 1.00 97.94 92 ARG A C 1
ATOM 740 O O . ARG A 1 92 ? -2.077 4.152 -1.580 1.00 97.94 92 ARG A O 1
ATOM 747 N N . VAL A 1 93 ? -1.217 3.252 -3.464 1.00 98.00 93 VAL A N 1
ATOM 748 C CA . VAL A 1 93 ? 0.110 3.889 -3.448 1.00 98.00 93 VAL A CA 1
ATOM 749 C C . VAL A 1 93 ? 0.361 4.639 -4.755 1.00 98.00 93 VAL A C 1
ATOM 751 O O . VAL A 1 93 ? -0.424 4.518 -5.704 1.00 98.00 93 VAL A O 1
ATOM 754 N N . ARG A 1 94 ? 1.446 5.420 -4.820 1.00 96.38 94 ARG A N 1
ATOM 755 C CA . ARG A 1 94 ? 1.829 6.249 -5.977 1.00 96.38 94 ARG A CA 1
ATOM 756 C C . ARG A 1 94 ? 0.705 7.188 -6.399 1.00 96.38 94 ARG A C 1
ATOM 758 O O . ARG A 1 94 ? 0.203 7.120 -7.519 1.00 96.38 94 ARG A O 1
ATOM 765 N N . GLY A 1 95 ? 0.251 8.016 -5.459 1.00 94.25 95 GLY A N 1
ATOM 766 C CA . GLY A 1 95 ? -0.833 8.971 -5.713 1.00 94.25 95 GLY A CA 1
ATOM 767 C C . GLY A 1 95 ? -2.170 8.302 -6.040 1.00 94.25 95 GLY A C 1
ATOM 768 O O . GLY A 1 95 ? -3.000 8.885 -6.725 1.00 94.25 95 GLY A O 1
ATOM 769 N N . GLY A 1 96 ? -2.379 7.066 -5.580 1.00 95.31 96 GLY A N 1
ATOM 770 C CA . GLY A 1 96 ? -3.615 6.333 -5.825 1.00 95.31 96 GLY A CA 1
ATOM 771 C C . GLY A 1 96 ? -3.605 5.470 -7.091 1.00 95.31 96 GLY A C 1
ATOM 772 O O . GLY A 1 96 ? -4.618 4.834 -7.379 1.00 95.31 96 GLY A O 1
ATOM 773 N N . MET A 1 97 ? -2.500 5.423 -7.844 1.00 94.94 97 MET A N 1
ATOM 774 C CA . MET A 1 97 ? -2.404 4.727 -9.133 1.00 94.94 97 MET A CA 1
ATOM 775 C C . MET A 1 97 ? -2.358 3.202 -8.997 1.00 94.94 97 MET A C 1
ATOM 777 O O . MET A 1 97 ? -2.984 2.495 -9.790 1.00 94.94 97 MET A O 1
ATOM 781 N N . PHE A 1 98 ? -1.684 2.678 -7.972 1.00 96.81 98 PHE A N 1
ATOM 782 C CA . PHE A 1 98 ? -1.501 1.235 -7.811 1.00 96.81 98 PHE A CA 1
ATOM 783 C C . PHE A 1 98 ? -2.114 0.702 -6.527 1.00 96.81 98 PHE A C 1
ATOM 785 O O . PHE A 1 98 ? -2.181 1.399 -5.520 1.00 96.81 98 PHE A O 1
ATOM 792 N N . SER A 1 99 ? -2.526 -0.566 -6.564 1.00 96.19 99 SER A N 1
ATOM 793 C CA . SER A 1 99 ? -2.802 -1.335 -5.351 1.00 96.19 99 SER A CA 1
ATOM 794 C C . SER A 1 99 ? -1.480 -1.760 -4.715 1.00 96.19 99 SER A C 1
ATOM 796 O O . SER A 1 99 ? -0.563 -2.185 -5.423 1.00 96.19 99 SER A O 1
ATOM 798 N N . ALA A 1 100 ? -1.404 -1.689 -3.392 1.00 97.94 100 ALA A N 1
ATOM 799 C CA . ALA A 1 100 ? -0.342 -2.293 -2.608 1.00 97.94 100 ALA A CA 1
ATOM 800 C C . ALA A 1 100 ? -0.949 -3.224 -1.566 1.00 97.94 100 ALA A C 1
ATOM 802 O O . ALA A 1 100 ? -1.836 -2.820 -0.812 1.00 97.94 100 ALA A O 1
ATOM 803 N N . ARG A 1 101 ? -0.451 -4.458 -1.501 1.00 97.75 101 ARG A N 1
ATOM 804 C CA . ARG A 1 101 ? -0.838 -5.410 -0.456 1.00 97.75 101 ARG A CA 1
ATOM 805 C C . ARG A 1 101 ? 0.074 -5.269 0.749 1.00 97.75 101 ARG A C 1
ATOM 807 O O . ARG A 1 101 ? 1.275 -5.047 0.600 1.00 97.75 101 ARG A O 1
ATOM 814 N N . PHE A 1 102 ? -0.453 -5.458 1.945 1.00 98.00 102 PHE A N 1
ATOM 815 C CA . PHE A 1 102 ? 0.373 -5.507 3.138 1.00 98.00 102 PHE A CA 1
ATOM 816 C C . PHE A 1 102 ? 1.064 -6.861 3.232 1.00 98.00 102 PHE A C 1
ATOM 818 O O . PHE A 1 102 ? 0.450 -7.920 3.090 1.00 98.00 102 PHE A O 1
ATOM 825 N N . SER A 1 103 ? 2.368 -6.837 3.498 1.00 97.56 103 SER A N 1
ATOM 826 C CA . SER A 1 103 ? 3.036 -8.026 4.008 1.00 97.56 103 SER A CA 1
ATOM 827 C C . SER A 1 103 ? 2.459 -8.394 5.376 1.00 97.56 103 SER A C 1
ATOM 829 O O . SER A 1 103 ? 1.930 -7.544 6.093 1.00 97.56 103 SER A O 1
ATOM 831 N N . ARG A 1 104 ? 2.610 -9.661 5.776 1.00 95.50 104 ARG A N 1
ATOM 832 C CA . ARG A 1 104 ? 2.160 -10.118 7.097 1.00 95.50 104 ARG A CA 1
ATOM 833 C C . ARG A 1 104 ? 2.757 -9.282 8.235 1.00 95.50 104 ARG A C 1
ATOM 835 O O . ARG A 1 104 ? 2.029 -8.932 9.154 1.00 95.50 104 ARG A O 1
ATOM 842 N N . GLY A 1 105 ? 4.043 -8.931 8.144 1.00 97.19 105 GLY A N 1
ATOM 843 C CA . GLY A 1 105 ? 4.716 -8.092 9.140 1.00 97.19 105 GLY A CA 1
ATOM 844 C C . GLY A 1 105 ? 4.123 -6.684 9.214 1.00 97.19 105 GLY A C 1
ATOM 845 O O . GLY A 1 105 ? 3.750 -6.236 10.292 1.00 97.19 105 GLY A O 1
ATOM 846 N N . ALA A 1 106 ? 3.937 -6.019 8.069 1.00 97.75 106 ALA A N 1
ATOM 847 C CA . ALA A 1 106 ? 3.310 -4.696 8.028 1.00 97.75 106 ALA A CA 1
ATOM 848 C C . ALA A 1 106 ? 1.863 -4.715 8.552 1.00 97.75 106 ALA A C 1
ATOM 850 O O . ALA A 1 106 ? 1.455 -3.812 9.277 1.00 97.75 106 ALA A O 1
ATOM 851 N N . TYR A 1 107 ? 1.097 -5.760 8.224 1.00 96.50 107 TYR A N 1
ATOM 852 C CA . TYR A 1 107 ? -0.249 -5.946 8.760 1.00 96.50 107 TYR A CA 1
ATOM 853 C C . TYR A 1 107 ? -0.237 -6.098 10.285 1.00 96.50 107 TYR A C 1
ATOM 855 O O . TYR A 1 107 ? -1.009 -5.432 10.962 1.00 96.50 107 TYR A O 1
ATOM 863 N N . GLN A 1 108 ? 0.658 -6.924 10.835 1.00 95.75 108 GLN A N 1
ATOM 864 C CA . GLN A 1 108 ? 0.774 -7.126 12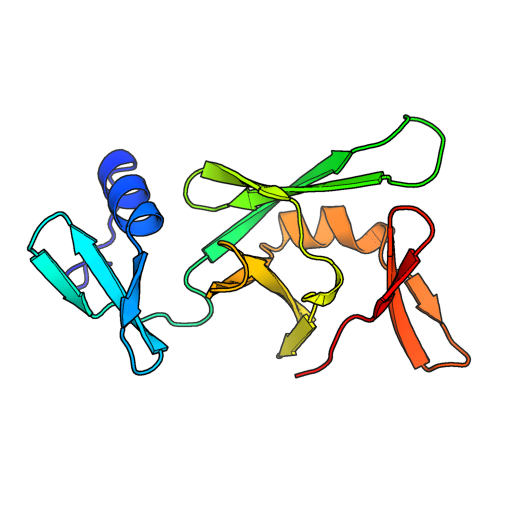.283 1.00 95.75 108 GLN A CA 1
ATOM 865 C C . GLN A 1 108 ? 1.150 -5.845 13.033 1.00 95.75 108 GLN A C 1
ATOM 867 O O . GLN A 1 108 ? 0.672 -5.645 14.144 1.00 95.75 108 GLN A O 1
ATOM 872 N N . LEU A 1 109 ? 1.965 -4.977 12.426 1.00 96.50 109 LEU A N 1
ATOM 873 C CA . LEU A 1 109 ? 2.289 -3.664 12.985 1.00 96.50 109 LEU A CA 1
ATOM 874 C C . LEU A 1 109 ? 1.070 -2.733 13.016 1.00 96.50 109 LEU A C 1
ATOM 876 O O . LEU A 1 109 ? 0.856 -2.044 14.007 1.00 96.50 109 LEU A O 1
ATOM 880 N N . LEU A 1 110 ? 0.268 -2.716 11.948 1.00 95.50 110 LEU A N 1
ATOM 881 C CA . LEU A 1 110 ? -0.889 -1.824 11.831 1.00 95.50 110 LEU A CA 1
ATOM 882 C C . LEU A 1 110 ? -2.123 -2.323 12.599 1.00 95.50 110 LEU A C 1
ATOM 884 O O . LEU A 1 110 ? -2.915 -1.515 13.075 1.00 95.50 110 LEU A O 1
ATOM 888 N N . PHE A 1 111 ? -2.298 -3.639 12.720 1.00 94.00 111 PHE A N 1
ATOM 889 C CA . PHE A 1 111 ? -3.499 -4.266 13.274 1.00 94.00 111 PHE A CA 1
ATOM 890 C C . PHE A 1 111 ? -3.936 -3.728 14.650 1.00 94.00 111 PHE A C 1
ATOM 892 O O . PHE A 1 111 ? -5.125 -3.453 14.792 1.00 94.00 111 PHE A O 1
ATOM 899 N N . PRO A 1 112 ? -3.040 -3.486 15.630 1.00 94.06 112 PRO A N 1
ATOM 900 C CA . PRO A 1 112 ? -3.423 -2.927 16.930 1.00 94.06 112 PRO A CA 1
ATOM 901 C C . PRO A 1 112 ? -4.071 -1.536 16.865 1.00 94.06 112 PRO A C 1
ATOM 903 O O . PRO A 1 112 ? -4.734 -1.129 17.814 1.00 94.06 112 PRO A O 1
ATOM 906 N N . PHE A 1 113 ? -3.875 -0.803 15.766 1.00 93.81 113 PHE A N 1
ATOM 907 C CA . PHE A 1 113 ? -4.479 0.510 15.545 1.00 93.81 113 PHE A CA 1
ATOM 908 C C . PHE A 1 113 ? -5.832 0.422 14.830 1.00 93.81 113 PHE A C 1
ATOM 910 O O . PHE A 1 113 ? -6.553 1.415 14.790 1.00 93.81 113 PHE A O 1
ATOM 917 N N . ILE A 1 114 ? -6.199 -0.736 14.271 1.00 94.12 114 ILE A N 1
ATOM 918 C CA . ILE A 1 114 ? -7.507 -0.946 13.643 1.00 94.12 114 ILE A CA 1
ATOM 919 C C . ILE A 1 114 ? -8.525 -1.245 14.743 1.00 94.12 114 ILE A C 1
ATOM 921 O O . ILE A 1 114 ? -8.378 -2.195 15.508 1.00 94.12 114 ILE A O 1
ATOM 925 N N . GLN A 1 115 ? -9.585 -0.447 14.794 1.00 94.50 115 GLN A N 1
ATOM 926 C CA .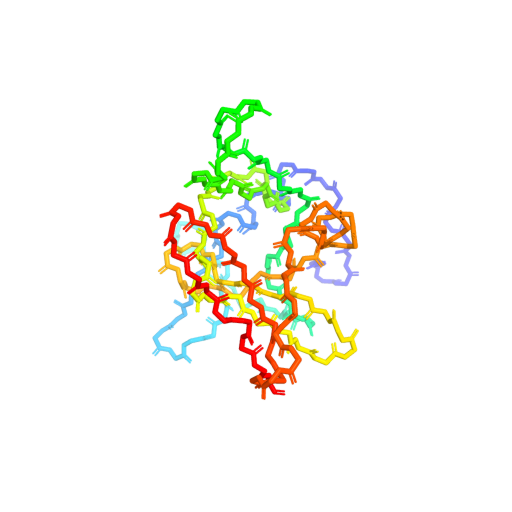 GLN A 1 115 ? -10.675 -0.600 15.747 1.00 94.50 115 GLN A CA 1
ATOM 927 C C . GLN A 1 115 ? -11.893 -1.250 15.094 1.00 94.50 115 GLN A C 1
ATOM 929 O O . GLN A 1 115 ? -12.095 -1.160 13.880 1.00 94.50 115 GLN A O 1
ATOM 934 N N . TYR A 1 116 ? -12.708 -1.909 15.915 1.00 93.94 116 TYR A N 1
ATOM 935 C CA . TYR A 1 116 ? -13.980 -2.495 15.514 1.00 93.94 116 TYR A CA 1
ATOM 936 C C . TYR A 1 116 ? -15.118 -1.808 16.265 1.00 93.94 116 TYR A C 1
ATOM 938 O O . TYR A 1 116 ? -15.122 -1.756 17.492 1.00 93.94 116 TYR A O 1
ATOM 946 N N . ASP A 1 117 ? -16.080 -1.281 15.517 1.00 93.50 117 ASP A N 1
ATOM 947 C CA . ASP A 1 117 ? -17.329 -0.748 16.053 1.00 93.50 117 ASP A CA 1
ATOM 948 C C . ASP A 1 117 ? -18.390 -1.852 15.996 1.00 93.50 117 ASP A C 1
ATOM 950 O O . ASP A 1 117 ? -18.878 -2.198 14.916 1.00 93.50 117 ASP A O 1
ATOM 954 N N . GLU A 1 118 ? -18.747 -2.407 17.159 1.00 88.19 118 GLU A N 1
ATOM 955 C CA . GLU A 1 118 ? -19.732 -3.490 17.273 1.00 88.19 118 GLU A CA 1
ATOM 956 C C . GLU A 1 118 ? -21.130 -3.078 16.795 1.00 88.19 118 GLU A C 1
ATOM 958 O O . GLU A 1 118 ? -21.845 -3.891 16.206 1.00 88.19 118 GLU A O 1
ATOM 963 N N . LYS A 1 119 ? -21.526 -1.815 17.010 1.00 88.94 119 LYS A N 1
ATOM 964 C CA . LYS A 1 119 ? -22.856 -1.320 16.621 1.00 88.94 119 LYS A CA 1
ATOM 965 C C . LYS A 1 119 ? -22.949 -1.157 15.111 1.00 88.94 119 LYS A C 1
ATOM 967 O O . LYS A 1 119 ? -23.932 -1.575 14.504 1.00 88.94 119 LYS A O 1
ATOM 972 N N . GLY A 1 120 ? -21.916 -0.565 14.512 1.00 84.75 120 GLY A N 1
ATOM 973 C CA . GLY A 1 120 ? -21.811 -0.375 13.066 1.00 84.75 120 GLY A CA 1
ATOM 974 C C . GLY A 1 120 ? -21.345 -1.617 12.300 1.00 84.75 120 GLY A C 1
ATOM 975 O O . GLY A 1 120 ? -21.382 -1.611 11.071 1.00 84.75 120 GLY A O 1
ATOM 976 N N . LYS A 1 121 ? -20.883 -2.662 13.002 1.00 88.25 121 LYS A N 1
ATOM 977 C CA . LYS A 1 121 ? -20.224 -3.856 12.443 1.00 88.25 121 LYS A CA 1
ATOM 978 C C . LYS A 1 121 ? -19.127 -3.513 11.429 1.00 88.25 121 LYS A C 1
ATOM 980 O O . LYS A 1 121 ? -18.996 -4.176 10.399 1.00 88.25 121 LYS A O 1
ATOM 985 N N . ARG A 1 122 ? -18.331 -2.481 11.715 1.00 91.50 122 ARG A N 1
ATOM 986 C CA . ARG A 1 122 ? -17.306 -1.954 10.800 1.00 91.50 122 ARG A CA 1
ATOM 987 C C . ARG A 1 122 ? -15.927 -1.938 11.445 1.00 91.50 122 ARG A C 1
ATOM 989 O O . ARG A 1 122 ? -15.799 -1.692 12.641 1.00 91.50 122 ARG A O 1
ATOM 996 N N . PHE A 1 123 ? -14.899 -2.143 10.627 1.00 93.38 123 PHE A N 1
ATOM 997 C CA . PHE A 1 123 ? -13.512 -1.892 11.008 1.00 93.38 123 PHE A CA 1
ATOM 998 C C . PHE A 1 123 ? -13.093 -0.503 10.531 1.00 93.38 123 PHE A C 1
ATOM 1000 O O . PHE A 1 123 ? -13.413 -0.115 9.404 1.00 93.38 123 PHE A O 1
ATOM 1007 N N . PHE A 1 124 ? -12.366 0.237 11.362 1.00 95.62 124 PHE A N 1
ATOM 1008 C CA . PHE A 1 124 ? -11.885 1.573 11.024 1.00 95.62 124 PHE A CA 1
ATOM 1009 C C . PHE A 1 124 ? -10.504 1.857 11.621 1.00 95.62 124 PHE A C 1
ATOM 1011 O O . PHE A 1 124 ? -10.122 1.299 12.646 1.00 95.62 124 PHE A O 1
ATOM 1018 N N . LEU A 1 125 ? -9.748 2.736 10.967 1.00 95.81 125 LEU A N 1
ATOM 1019 C CA . LEU A 1 125 ? -8.470 3.254 11.438 1.00 95.81 125 LEU A CA 1
ATOM 1020 C C . LEU A 1 125 ? -8.663 4.705 11.916 1.00 95.81 125 LEU A C 1
ATOM 1022 O O . LEU A 1 125 ? -8.912 5.576 11.079 1.00 95.81 125 LEU A O 1
ATOM 1026 N N . PRO A 1 126 ? -8.555 4.998 13.222 1.00 94.94 126 PRO A N 1
ATOM 1027 C CA . PRO A 1 126 ? -8.448 6.364 13.710 1.00 94.94 126 PRO A CA 1
ATOM 1028 C C . PRO A 1 126 ? -7.063 6.935 13.379 1.00 94.94 126 PRO A C 1
ATOM 1030 O O . PRO A 1 126 ? -6.034 6.382 13.767 1.00 94.94 126 PRO A O 1
ATOM 1033 N N . LEU A 1 127 ? -7.030 8.060 12.671 1.00 94.94 127 LEU A N 1
ATOM 1034 C CA . LEU A 1 127 ? -5.806 8.759 12.299 1.00 94.94 127 LEU A CA 1
ATOM 1035 C C . LEU A 1 127 ? -6.055 10.267 12.256 1.00 94.94 127 LEU A C 1
ATOM 1037 O O . LEU A 1 127 ? -6.983 10.735 11.599 1.00 94.94 127 LEU A O 1
ATOM 1041 N N . ASP A 1 128 ? -5.226 11.019 12.976 1.00 92.94 128 ASP A N 1
ATOM 1042 C CA . ASP A 1 128 ? -5.293 12.477 13.111 1.00 92.94 128 ASP A CA 1
ATOM 1043 C C . ASP A 1 128 ? -6.698 13.009 13.458 1.00 92.94 128 ASP A C 1
ATOM 1045 O O . ASP A 1 128 ? -7.219 13.944 12.854 1.00 92.94 128 ASP A O 1
ATOM 1049 N N . GLY A 1 129 ? -7.356 12.360 14.425 1.00 90.31 129 GLY A N 1
ATOM 1050 C CA . GLY A 1 129 ? -8.697 12.744 14.883 1.00 90.31 129 GLY A CA 1
ATOM 1051 C C . GLY A 1 129 ? -9.831 12.432 13.899 1.00 90.31 129 GLY A C 1
ATOM 1052 O O . GLY A 1 129 ? -10.960 12.855 14.131 1.00 90.31 129 GLY A O 1
ATOM 1053 N N . LYS A 1 130 ? -9.556 11.694 12.817 1.00 94.38 130 LYS A N 1
ATOM 1054 C CA . LYS A 1 130 ? -10.554 11.204 11.859 1.00 94.38 130 LYS A CA 1
ATOM 1055 C C . LYS A 1 130 ? -10.606 9.684 11.871 1.00 94.38 130 LYS A C 1
ATOM 1057 O O . LYS A 1 130 ? -9.594 9.029 12.094 1.00 94.38 130 LYS A O 1
ATOM 1062 N N . GLU A 1 131 ? -11.770 9.123 11.580 1.00 95.31 131 GLU A N 1
ATOM 1063 C CA . GLU A 1 131 ? -11.945 7.682 11.399 1.00 95.31 131 GLU A CA 1
ATOM 1064 C C . GLU A 1 131 ? -12.008 7.337 9.911 1.00 95.31 131 GLU A C 1
ATOM 1066 O O . GLU A 1 131 ? -12.777 7.938 9.159 1.00 95.31 131 GLU A O 1
ATOM 1071 N N . TYR A 1 132 ? -11.231 6.340 9.492 1.00 96.19 132 TYR A N 1
ATOM 1072 C CA . TYR A 1 132 ? -11.224 5.839 8.121 1.00 96.19 132 TYR A CA 1
ATOM 1073 C C . TYR A 1 132 ? -11.722 4.402 8.087 1.00 96.19 132 TYR A C 1
ATOM 1075 O O . TYR A 1 132 ? -11.079 3.508 8.631 1.00 96.19 132 TYR A O 1
ATOM 1083 N N . ASN A 1 133 ? -12.864 4.172 7.444 1.00 95.56 133 ASN A N 1
ATOM 1084 C CA . ASN A 1 133 ? -13.412 2.828 7.296 1.00 95.56 133 ASN A CA 1
ATOM 1085 C C . ASN A 1 133 ? -12.506 1.961 6.428 1.00 95.56 133 ASN A C 1
ATOM 1087 O O . ASN A 1 133 ? -12.054 2.395 5.369 1.00 95.56 133 ASN A O 1
ATOM 1091 N N . LEU A 1 134 ? -12.310 0.716 6.851 1.00 94.75 134 LEU A N 1
ATOM 1092 C CA . LEU A 1 134 ? -11.714 -0.300 6.002 1.00 94.75 134 LEU A CA 1
ATOM 1093 C C . LEU A 1 134 ? -12.790 -0.786 5.031 1.00 94.75 134 LEU A C 1
ATOM 1095 O O . LEU A 1 134 ? -13.808 -1.343 5.445 1.00 94.75 134 LEU A O 1
ATOM 1099 N N . LEU A 1 135 ? -12.568 -0.552 3.740 1.00 90.88 135 LEU A N 1
ATOM 1100 C CA . LEU A 1 135 ? -13.473 -0.986 2.679 1.00 90.88 135 LEU A CA 1
ATOM 1101 C C . LEU A 1 135 ? -13.474 -2.518 2.573 1.00 90.88 135 LEU A C 1
ATOM 1103 O O . LEU A 1 135 ? -12.471 -3.167 2.881 1.00 90.88 135 LEU A O 1
ATOM 1107 N N . GLN A 1 136 ? -14.582 -3.093 2.111 1.00 83.56 136 GLN A N 1
ATOM 1108 C CA . GLN A 1 136 ? -14.660 -4.512 1.756 1.00 83.56 136 GLN A CA 1
ATOM 1109 C C . GLN A 1 136 ? -14.653 -4.668 0.235 1.00 83.56 136 GLN A C 1
ATOM 1111 O O . GLN A 1 136 ? -15.219 -3.832 -0.472 1.00 83.56 136 GLN A O 1
ATOM 1116 N N . GLU A 1 137 ? -13.978 -5.711 -0.242 1.00 68.00 137 GLU A N 1
ATOM 1117 C CA . GLU A 1 137 ? -13.946 -6.126 -1.651 1.00 68.00 137 GLU A CA 1
ATOM 1118 C C . GLU A 1 137 ? -14.891 -7.296 -1.930 1.00 68.00 137 GLU A C 1
ATOM 1120 O O . GLU A 1 137 ? -14.992 -8.196 -1.063 1.00 68.00 137 GLU A O 1
#

Sequence (137 aa):
FYQGEEITHRRTYLLYSRNLTLDGKGRLLLRLGKEECRVEVEDAPYIVKSVDFIGPDRGPLKGIDLLLNDETREPLQPATLKVGKKNVLYCRVRGGMFSARFSRGAYQLLFPFIQYDEKGKRFFLPLDGKEYNLLQE

Secondary structure (DSSP, 8-state):
-BTTB----HHHHHHHHHTEEE-TTS-EEEEETTEEEE---SS-SEEEEEEEEES-SSS---EEEEEETTS-EEE--GGG-EE-GGG-EEEEETTTTEEEEEPHHHHHHHGGG-EEETTTTEEEEEETTEEEEPEE-

Foldseek 3Di:
DPPPDDPPPLVVVLQQLVQWDADPVLFIWRDDPPDIDGDDDPPWSKEQAAKDWDDDPDDFTAWIWTQIPSRDIDTFPQLQWAQEPPRWIWGADPVRSTIYTYDPHRCVVCVVQWDADPVVRWIWGDHNNDTHTHHYD